Protein AF-A0A7V5LZK3-F1 (afdb_monomer)

Sequence (125 aa):
MQTREVKNYREEKKGKDKSIPFIIITSFFFSFLFARLWVTLTKADKIEHYGDTTILGRILVIKGIHIHHFLYGVFLLCVGGWIALNYPKKGMKKVAALLYGIGLGFFLDEIGFILTWGEYWSSLT

Foldseek 3Di:
DVVVVVVVVVVVVPPDPCLLVVLLQVLLVVLLVVVVCVCVVVVLLDFDDPDPDGPRPPQPPDPNDSPPQLVQLVVLLVVLVVQCVPPVDPVSSSVSSNSNSNSNSSNVNVVVCVVCVSPPPPDPD

Solvent-accessible surface area (backbone atoms only — not comparable to full-atom values): 6923 Å² total; per-residue (Å²): 116,72,70,57,55,58,49,51,56,55,56,70,68,54,65,80,74,61,64,44,66,50,42,20,54,53,33,17,52,53,36,29,52,47,54,53,49,49,43,61,75,68,42,55,82,50,80,42,77,56,77,101,44,75,57,38,65,84,65,72,65,63,89,86,40,67,65,77,64,57,50,54,13,52,49,31,32,52,51,12,49,50,39,44,73,76,34,83,49,76,70,46,38,48,53,15,25,37,38,28,11,36,9,48,11,47,39,49,53,47,51,54,41,59,76,37,73,77,46,92,72,72,70,95,123

Organism: Aerophobetes bacterium (NCBI:txid2030807)

Secondary structure (DSSP, 8-state):
-HHHHHHHHHHHTS---THHHHHHHHHHHHHHHHHHHHHHHTTTT---EETTEE--TT---BTTB-HHHHHHHHHHHHHHHHHHHH---HHHHHHHHHHHHHHHHHHHHHHHHHHTTT-TT----

Structure (mmCIF, N/CA/C/O backbone):
data_AF-A0A7V5LZK3-F1
#
_entry.id   AF-A0A7V5LZK3-F1
#
loop_
_atom_site.group_PDB
_atom_site.id
_atom_site.type_symbol
_atom_site.label_atom_id
_atom_site.label_alt_id
_atom_site.label_comp_id
_atom_site.label_asym_id
_atom_site.label_entity_id
_atom_site.label_seq_id
_atom_site.pdbx_PDB_ins_code
_atom_site.Cartn_x
_atom_site.Cartn_y
_atom_site.Cartn_z
_atom_site.occupancy
_atom_site.B_iso_or_equiv
_atom_site.auth_seq_id
_atom_site.auth_comp_id
_atom_site.auth_asym_id
_atom_site.auth_atom_id
_atom_site.pdbx_PDB_model_num
ATOM 1 N N . MET A 1 1 ? -27.639 15.801 34.127 1.00 56.50 1 MET A N 1
ATOM 2 C CA . MET A 1 1 ? -26.714 16.564 33.252 1.00 56.50 1 MET A CA 1
ATOM 3 C C . MET A 1 1 ? -25.257 16.126 33.414 1.00 56.50 1 MET A C 1
ATOM 5 O O . MET A 1 1 ? -24.622 15.857 32.405 1.00 56.50 1 MET A O 1
ATOM 9 N N . GLN A 1 2 ? -24.763 15.928 34.640 1.00 57.94 2 GLN A N 1
ATOM 10 C CA . GLN A 1 2 ? -23.377 15.528 34.951 1.00 57.94 2 GLN A CA 1
ATOM 11 C C . GLN A 1 2 ? -22.902 14.202 34.313 1.00 57.94 2 GLN A C 1
ATOM 13 O O . GLN A 1 2 ? -21.732 14.037 33.996 1.00 57.94 2 GLN A O 1
ATOM 18 N N . THR A 1 3 ? -23.807 13.264 34.030 1.00 65.06 3 THR A N 1
ATOM 19 C CA . THR A 1 3 ? -23.478 11.968 33.409 1.00 65.06 3 THR A CA 1
ATOM 20 C C . THR A 1 3 ? -23.050 12.056 31.941 1.00 65.06 3 THR A C 1
ATOM 22 O O . THR A 1 3 ? -22.334 11.175 31.467 1.00 65.06 3 THR A O 1
ATOM 25 N N . ARG A 1 4 ? -23.462 13.099 31.207 1.00 64.81 4 ARG A N 1
ATOM 26 C CA . ARG A 1 4 ? -23.080 13.282 29.795 1.00 64.81 4 ARG A CA 1
ATOM 27 C C . ARG A 1 4 ? -21.673 13.855 29.659 1.00 64.81 4 ARG A C 1
ATOM 29 O O . ARG A 1 4 ? -20.917 13.383 28.816 1.00 64.81 4 ARG A O 1
ATOM 36 N N . GLU A 1 5 ? -21.301 14.788 30.530 1.00 65.31 5 GLU A N 1
ATOM 37 C CA . GLU A 1 5 ? -19.956 15.370 30.536 1.00 65.31 5 GLU A CA 1
ATOM 38 C C . GLU A 1 5 ? -18.891 14.357 30.939 1.00 65.31 5 GLU A C 1
ATOM 40 O O . GLU A 1 5 ? -17.876 14.233 30.263 1.00 65.31 5 GLU A O 1
ATOM 45 N N . VAL A 1 6 ? -19.165 13.541 31.962 1.00 63.06 6 VAL A N 1
ATOM 46 C CA . VAL A 1 6 ? -18.245 12.473 32.383 1.00 63.06 6 VAL A CA 1
ATOM 47 C C . VAL A 1 6 ? -18.070 11.427 31.275 1.00 63.06 6 VAL A C 1
ATOM 49 O O . VAL A 1 6 ? -16.981 10.883 31.108 1.00 63.06 6 VAL A O 1
ATOM 52 N N . LYS A 1 7 ? -19.111 11.162 30.472 1.00 61.41 7 LYS A N 1
ATOM 53 C CA . LYS A 1 7 ? -19.025 10.257 29.316 1.00 61.41 7 LYS A CA 1
ATOM 54 C C . LYS A 1 7 ? -18.192 10.861 28.179 1.00 61.41 7 LYS A C 1
ATOM 56 O O . LYS A 1 7 ? -17.338 10.158 27.649 1.00 61.41 7 LYS A O 1
ATOM 61 N N . ASN A 1 8 ? -18.382 12.145 27.866 1.00 61.22 8 ASN A N 1
ATOM 62 C CA . ASN A 1 8 ? -17.582 12.864 26.868 1.00 61.22 8 ASN A CA 1
ATOM 63 C C . ASN A 1 8 ? -16.102 12.948 27.266 1.00 61.22 8 ASN A C 1
ATOM 65 O O . ASN A 1 8 ? -15.247 12.606 26.457 1.00 61.22 8 ASN A O 1
ATOM 69 N N . TYR A 1 9 ? -15.795 13.263 28.529 1.00 60.19 9 TYR A N 1
ATOM 70 C CA . TYR A 1 9 ? -14.421 13.268 29.053 1.00 60.19 9 TYR A CA 1
ATOM 71 C C . TYR A 1 9 ? -13.730 11.900 28.923 1.00 60.19 9 TYR A C 1
ATOM 73 O O . TYR A 1 9 ? -12.530 11.800 28.657 1.00 60.19 9 TYR A O 1
ATOM 81 N N . ARG A 1 10 ? -14.487 10.814 29.122 1.00 58.50 10 ARG A N 1
ATOM 82 C CA . ARG A 1 10 ? -13.980 9.436 29.041 1.00 58.50 10 ARG A CA 1
ATOM 83 C C . ARG A 1 10 ? -13.793 8.959 27.597 1.00 58.50 10 ARG A C 1
ATOM 85 O O . ARG A 1 10 ? -12.909 8.143 27.348 1.00 58.50 10 ARG A O 1
ATOM 92 N N . GLU A 1 11 ? -14.603 9.460 26.666 1.00 58.41 11 GLU A N 1
ATOM 93 C CA . GLU A 1 11 ? -14.455 9.250 25.218 1.00 58.41 11 GLU A CA 1
ATOM 94 C C . GLU A 1 11 ? -13.242 10.024 24.669 1.00 58.41 11 GLU A C 1
ATOM 96 O O . GLU A 1 11 ? -12.453 9.450 23.923 1.00 58.41 11 GLU A O 1
ATOM 101 N N . GLU A 1 12 ? -13.015 11.266 25.109 1.00 57.47 12 GLU A N 1
ATOM 102 C CA . GLU A 1 12 ? -11.861 12.094 24.710 1.00 57.47 12 GLU A CA 1
ATOM 103 C C . GLU A 1 12 ? -10.516 11.510 25.173 1.00 57.47 12 GLU A C 1
ATOM 105 O O . GLU A 1 12 ? -9.533 11.495 24.431 1.00 57.47 12 GLU A O 1
ATOM 110 N N . LYS A 1 13 ? -10.474 10.953 26.393 1.00 52.22 13 LYS A N 1
ATOM 111 C CA . LYS A 1 13 ? -9.299 10.249 26.940 1.00 52.22 13 LYS A CA 1
ATOM 112 C C . LYS A 1 13 ? -9.062 8.868 26.329 1.00 52.22 13 LYS A C 1
ATOM 114 O O . LYS A 1 13 ? -8.028 8.253 26.606 1.00 52.22 13 LYS A O 1
ATOM 119 N N . LYS A 1 14 ? -9.981 8.355 25.509 1.00 55.56 14 LYS A N 1
ATOM 120 C CA . LYS A 1 14 ? -9.813 7.086 24.798 1.00 55.56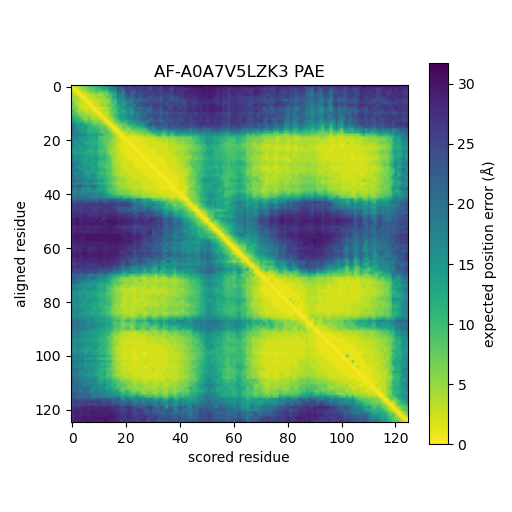 14 LYS A CA 1
ATOM 121 C C . LYS A 1 14 ? -8.845 7.332 23.640 1.00 55.56 14 LYS A C 1
ATOM 123 O O . LYS A 1 14 ? -9.252 7.598 22.515 1.00 55.56 14 LYS A O 1
ATOM 128 N N . GLY A 1 15 ? -7.547 7.315 23.956 1.00 57.03 15 GLY A N 1
ATOM 129 C CA . GLY A 1 15 ? -6.467 7.625 23.020 1.00 57.03 15 GLY A CA 1
ATOM 130 C C . GLY A 1 15 ? -6.683 6.971 21.654 1.00 57.03 15 GLY A C 1
ATOM 131 O O . GLY A 1 15 ? -7.094 5.810 21.586 1.00 57.03 15 GLY A O 1
ATOM 132 N N . LYS A 1 16 ? -6.436 7.735 20.576 1.00 60.31 16 LYS A N 1
ATOM 133 C CA . LYS A 1 16 ? -6.585 7.280 19.181 1.00 60.31 16 LYS A CA 1
ATOM 134 C C . LYS A 1 16 ? -6.027 5.865 19.043 1.00 60.31 16 LYS A C 1
ATOM 136 O O . LYS A 1 16 ? -4.839 5.649 19.277 1.00 60.31 16 LYS A O 1
ATOM 141 N N . ASP A 1 17 ? -6.883 4.915 18.673 1.00 67.44 17 ASP A N 1
ATOM 142 C CA . ASP A 1 17 ? -6.494 3.520 18.488 1.00 67.44 17 ASP A CA 1
ATOM 143 C C . ASP A 1 17 ? -5.469 3.431 17.345 1.00 67.44 17 ASP A C 1
ATOM 145 O O . ASP A 1 17 ? -5.817 3.480 16.164 1.00 67.44 17 ASP A O 1
ATOM 149 N N . LYS A 1 18 ? -4.183 3.348 17.706 1.00 77.75 18 LYS A N 1
ATOM 150 C CA . LYS A 1 18 ? -3.063 3.314 16.754 1.00 77.75 18 LYS A CA 1
ATOM 151 C C . LYS A 1 18 ? -2.960 1.980 16.006 1.00 77.75 18 LYS A C 1
ATOM 153 O O . LYS A 1 18 ? -2.120 1.856 15.121 1.00 77.75 18 LYS A O 1
ATOM 158 N N . SER A 1 19 ? -3.802 0.991 16.320 1.00 83.75 19 SER A N 1
ATOM 159 C CA . SER A 1 19 ? -3.747 -0.319 15.660 1.00 83.75 19 SER A CA 1
ATOM 160 C C . SER A 1 19 ? -4.099 -0.253 14.174 1.00 83.75 19 SER A C 1
ATOM 162 O O . SER A 1 19 ? -3.501 -0.968 13.380 1.00 83.75 19 SER A O 1
ATOM 164 N N . ILE A 1 20 ? -5.019 0.631 13.779 1.00 87.31 20 ILE A N 1
ATOM 165 C CA . ILE A 1 20 ? -5.444 0.793 12.381 1.00 87.31 20 ILE A CA 1
ATOM 166 C C . ILE A 1 20 ? -4.294 1.299 11.493 1.00 87.31 20 ILE A C 1
ATOM 168 O O . ILE A 1 20 ? -3.947 0.590 10.550 1.00 87.31 20 ILE A O 1
ATOM 172 N N . PRO A 1 21 ? -3.664 2.462 11.769 1.00 89.19 21 PRO A N 1
ATOM 173 C CA . PRO A 1 21 ? -2.561 2.943 10.935 1.00 89.19 21 PRO A CA 1
ATOM 174 C C . PRO A 1 21 ? -1.362 1.989 10.947 1.00 89.19 21 PRO A C 1
ATOM 176 O O . PRO A 1 21 ? -0.708 1.832 9.921 1.00 89.19 21 PRO A O 1
ATOM 179 N N . PHE A 1 22 ? -1.111 1.300 12.064 1.00 92.06 22 PHE A N 1
ATOM 180 C CA . PHE A 1 22 ? -0.060 0.287 12.137 1.00 92.06 22 PHE A CA 1
ATOM 181 C C . PHE A 1 22 ? -0.300 -0.870 11.152 1.00 92.06 22 PHE A C 1
ATOM 183 O O . PHE A 1 22 ? 0.597 -1.216 10.390 1.00 92.06 22 PHE A O 1
ATOM 190 N N . ILE A 1 23 ? -1.525 -1.412 11.096 1.00 92.62 23 ILE A N 1
ATOM 191 C CA . ILE A 1 23 ? -1.888 -2.482 10.150 1.00 92.62 23 ILE A CA 1
ATOM 192 C C . ILE A 1 23 ? -1.703 -2.025 8.700 1.00 92.62 23 ILE A C 1
ATOM 194 O O . ILE A 1 23 ? -1.164 -2.786 7.897 1.00 92.62 23 ILE A O 1
ATOM 198 N N . ILE A 1 24 ? -2.122 -0.798 8.366 1.00 93.12 24 ILE A N 1
ATOM 199 C CA . ILE A 1 24 ? -1.974 -0.252 7.008 1.00 93.12 24 ILE A CA 1
ATOM 200 C C . ILE A 1 24 ? -0.497 -0.233 6.614 1.00 93.12 24 ILE A C 1
ATOM 202 O O . ILE A 1 24 ? -0.147 -0.780 5.577 1.00 93.12 24 ILE A O 1
ATOM 206 N N . ILE A 1 25 ? 0.371 0.336 7.455 1.00 92.88 25 ILE A N 1
ATOM 207 C CA . ILE A 1 25 ? 1.803 0.477 7.151 1.00 92.88 25 ILE A CA 1
ATOM 208 C C . ILE A 1 25 ? 2.479 -0.890 7.021 1.00 92.88 25 ILE A C 1
ATOM 210 O O . ILE A 1 25 ? 3.214 -1.123 6.065 1.00 92.88 25 ILE A O 1
ATOM 214 N N . THR A 1 26 ? 2.221 -1.810 7.954 1.00 94.44 26 THR A N 1
ATOM 215 C CA . THR A 1 26 ? 2.823 -3.148 7.908 1.00 94.44 26 THR A CA 1
ATOM 216 C C . THR A 1 26 ? 2.380 -3.913 6.663 1.00 94.44 26 THR A C 1
ATOM 218 O O . THR A 1 26 ? 3.216 -4.455 5.947 1.00 94.44 26 THR A O 1
ATOM 221 N N . SER A 1 27 ? 1.080 -3.937 6.368 1.00 93.12 27 SER A N 1
ATOM 222 C CA . SER A 1 27 ? 0.557 -4.656 5.199 1.00 93.12 27 SER A CA 1
ATOM 223 C C . SER A 1 27 ? 0.993 -4.037 3.872 1.00 93.12 27 SER A C 1
ATOM 225 O O . SER A 1 27 ? 1.329 -4.772 2.945 1.00 93.12 27 SER A O 1
ATOM 227 N N . PHE A 1 28 ? 1.085 -2.709 3.804 1.00 93.50 28 PHE A N 1
ATOM 228 C CA . PHE A 1 28 ? 1.689 -1.989 2.687 1.00 93.50 28 PHE A CA 1
ATOM 229 C C . PHE A 1 28 ? 3.135 -2.424 2.445 1.00 93.50 28 PHE A C 1
ATOM 231 O O . PHE A 1 28 ? 3.478 -2.826 1.339 1.00 93.50 28 PHE A O 1
ATOM 238 N N . PHE A 1 29 ? 3.975 -2.405 3.482 1.00 93.31 29 PHE A N 1
ATOM 239 C CA . PHE A 1 29 ? 5.394 -2.706 3.322 1.00 93.31 29 PHE A CA 1
ATOM 240 C C . PHE A 1 29 ? 5.628 -4.144 2.842 1.00 93.31 29 PHE A C 1
ATOM 242 O O . PHE A 1 29 ? 6.396 -4.373 1.910 1.00 93.31 29 PHE A O 1
ATOM 249 N N . PHE A 1 30 ? 4.929 -5.115 3.440 1.00 93.25 30 PHE A N 1
ATOM 250 C CA . PHE A 1 30 ? 5.056 -6.520 3.048 1.00 93.25 30 PHE A CA 1
ATOM 251 C C . PHE A 1 30 ? 4.489 -6.805 1.656 1.00 93.25 30 PHE A C 1
ATOM 253 O O . PHE A 1 30 ? 5.105 -7.561 0.911 1.00 93.25 30 PHE A O 1
ATOM 260 N N . SER A 1 31 ? 3.349 -6.213 1.286 1.00 89.25 31 SER A N 1
ATOM 261 C CA . SER A 1 31 ? 2.774 -6.403 -0.055 1.00 89.25 31 SER A CA 1
ATOM 262 C C . SER A 1 31 ? 3.641 -5.777 -1.143 1.00 89.25 31 SER A C 1
ATOM 264 O O . SER A 1 31 ? 3.891 -6.425 -2.154 1.00 89.25 31 SER A O 1
ATOM 266 N N . PHE A 1 32 ? 4.174 -4.577 -0.904 1.00 88.69 32 PHE A N 1
ATOM 267 C CA . PHE A 1 32 ? 5.119 -3.925 -1.806 1.00 88.69 32 PHE A CA 1
ATOM 268 C C . PHE A 1 32 ? 6.393 -4.759 -1.984 1.00 88.69 32 PHE A C 1
ATOM 270 O O . PHE A 1 32 ? 6.795 -5.048 -3.108 1.00 88.69 32 PHE A O 1
ATOM 277 N N . LEU A 1 33 ? 7.005 -5.215 -0.884 1.00 89.00 33 LEU A N 1
ATOM 278 C CA . LEU A 1 33 ? 8.207 -6.045 -0.954 1.00 89.00 33 LEU A CA 1
ATOM 279 C C . LEU A 1 33 ? 7.936 -7.379 -1.658 1.00 89.00 33 LEU A C 1
ATOM 281 O O . LEU A 1 33 ? 8.773 -7.842 -2.426 1.00 89.00 33 LEU A O 1
ATOM 285 N N . PHE A 1 34 ? 6.772 -7.987 -1.417 1.00 87.62 34 PHE A N 1
ATOM 286 C CA . PHE A 1 34 ? 6.367 -9.221 -2.078 1.00 87.62 34 PHE A CA 1
ATOM 287 C C . PHE A 1 34 ? 6.188 -9.024 -3.584 1.00 87.62 34 PHE A C 1
ATOM 289 O O . PHE A 1 34 ? 6.736 -9.808 -4.353 1.00 87.62 34 PHE A O 1
ATOM 296 N N . ALA A 1 35 ? 5.482 -7.969 -4.005 1.00 82.38 35 ALA A N 1
ATOM 297 C CA . ALA A 1 35 ? 5.323 -7.618 -5.415 1.00 82.38 35 ALA A CA 1
ATOM 298 C C . ALA A 1 35 ? 6.692 -7.424 -6.083 1.00 82.38 35 ALA A C 1
ATOM 300 O O . ALA A 1 35 ? 7.009 -8.068 -7.086 1.00 82.38 35 ALA A O 1
ATOM 301 N N . ARG A 1 36 ? 7.568 -6.654 -5.430 1.00 81.94 36 ARG A N 1
ATOM 302 C CA . ARG A 1 36 ? 8.919 -6.374 -5.914 1.00 81.94 36 ARG A CA 1
ATOM 303 C C . ARG A 1 36 ? 9.780 -7.625 -6.032 1.00 81.94 36 ARG A C 1
ATOM 305 O O . ARG A 1 36 ? 10.473 -7.826 -7.032 1.00 81.94 36 ARG A O 1
ATOM 312 N N . LEU A 1 37 ? 9.749 -8.471 -5.007 1.00 82.12 37 LEU A N 1
ATOM 313 C CA . LEU A 1 37 ? 10.499 -9.718 -4.978 1.00 82.12 37 LEU A CA 1
ATOM 314 C C . LEU A 1 37 ? 9.977 -10.681 -6.042 1.00 82.12 37 LEU A C 1
ATOM 316 O O . LEU A 1 37 ? 10.775 -11.310 -6.728 1.00 82.12 37 LEU A O 1
ATOM 320 N N . TRP A 1 38 ? 8.659 -10.755 -6.223 1.00 79.94 38 TRP A N 1
ATOM 321 C CA . TRP A 1 38 ? 8.029 -11.580 -7.244 1.00 79.94 38 TRP A CA 1
ATOM 322 C C . TRP A 1 38 ? 8.490 -11.189 -8.649 1.00 79.94 38 TRP A C 1
ATOM 324 O O . TRP A 1 38 ? 8.988 -12.040 -9.385 1.00 79.94 38 TRP A O 1
ATOM 334 N N . VAL A 1 39 ? 8.414 -9.903 -9.000 1.00 72.88 39 VAL A N 1
ATOM 335 C CA . VAL A 1 39 ? 8.865 -9.383 -10.304 1.00 72.88 39 VAL A CA 1
ATOM 336 C C . VAL A 1 39 ? 10.363 -9.635 -10.518 1.00 72.88 39 VAL A C 1
ATOM 338 O O . VAL A 1 39 ? 10.775 -10.093 -11.586 1.00 72.88 39 VAL A O 1
ATOM 341 N N . THR A 1 40 ? 11.181 -9.419 -9.484 1.00 71.62 40 THR A N 1
ATOM 342 C CA . THR A 1 40 ? 12.639 -9.607 -9.565 1.00 71.62 40 THR A CA 1
ATOM 343 C C . THR A 1 40 ? 13.026 -11.086 -9.709 1.00 71.62 40 THR A C 1
ATOM 345 O O . THR A 1 40 ? 13.860 -11.429 -10.547 1.00 71.62 40 THR A O 1
ATOM 348 N N . LEU A 1 41 ? 12.413 -11.984 -8.926 1.00 74.50 41 LEU A N 1
ATOM 349 C CA . LEU A 1 41 ? 12.682 -13.429 -8.968 1.00 74.50 41 LEU A CA 1
ATOM 350 C C . LEU A 1 41 ? 12.227 -14.058 -10.283 1.00 74.50 41 LEU A C 1
ATOM 352 O O . LEU A 1 41 ? 12.923 -14.906 -10.838 1.00 74.50 41 LEU A O 1
ATOM 356 N N . THR A 1 42 ? 11.069 -13.635 -10.787 1.00 66.44 42 THR A N 1
ATOM 357 C CA . THR A 1 42 ? 10.523 -14.135 -12.054 1.00 66.44 42 THR A CA 1
ATOM 358 C C . THR A 1 42 ? 11.247 -13.573 -13.274 1.00 66.44 42 THR A C 1
ATOM 360 O O . THR A 1 42 ? 10.981 -14.032 -14.381 1.00 66.44 42 THR A O 1
ATOM 363 N N . LYS A 1 43 ? 12.185 -12.626 -13.090 1.00 62.47 43 LYS A N 1
ATOM 364 C CA . LYS A 1 43 ? 12.874 -11.915 -14.178 1.00 62.47 43 LYS A CA 1
ATOM 365 C C . LYS A 1 43 ? 11.885 -11.352 -15.207 1.00 62.47 43 LYS A C 1
ATOM 367 O O . LYS A 1 43 ? 12.214 -11.280 -16.386 1.00 62.47 43 LYS A O 1
ATOM 372 N N . ALA A 1 44 ? 10.698 -10.929 -14.764 1.00 55.28 44 ALA A N 1
ATOM 373 C CA . ALA A 1 44 ? 9.684 -10.327 -15.635 1.00 55.28 44 ALA A CA 1
ATOM 374 C C . ALA A 1 44 ? 10.157 -9.005 -16.288 1.00 55.28 44 ALA A C 1
ATOM 376 O O . ALA A 1 44 ? 9.533 -8.524 -17.224 1.00 55.28 44 ALA A O 1
ATOM 377 N N . ASP A 1 45 ? 11.281 -8.461 -15.812 1.00 53.12 45 ASP A N 1
ATOM 378 C CA . ASP A 1 45 ? 12.033 -7.321 -16.356 1.00 53.12 45 ASP A CA 1
ATOM 379 C C . ASP A 1 45 ? 12.952 -7.692 -17.548 1.00 53.12 45 ASP A C 1
ATOM 381 O O . ASP A 1 45 ? 13.484 -6.830 -18.238 1.00 53.12 45 ASP A O 1
ATOM 385 N N . LYS A 1 46 ? 13.187 -8.982 -17.834 1.00 44.19 46 LYS A N 1
ATOM 386 C CA . LYS A 1 46 ? 14.063 -9.374 -18.949 1.00 44.19 46 LYS A CA 1
ATOM 387 C C . LYS A 1 46 ? 13.279 -9.521 -20.249 1.00 44.19 46 LYS A C 1
ATOM 389 O O . LYS A 1 46 ? 12.507 -10.462 -20.417 1.00 44.19 46 LYS A O 1
ATOM 394 N N . ILE A 1 47 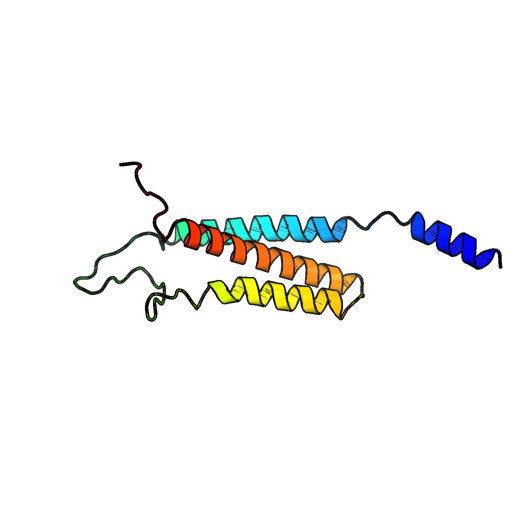? 13.546 -8.610 -21.185 1.00 51.72 47 ILE A N 1
ATOM 395 C CA . ILE A 1 47 ? 13.142 -8.707 -22.591 1.00 51.72 47 ILE A CA 1
ATOM 396 C C . ILE A 1 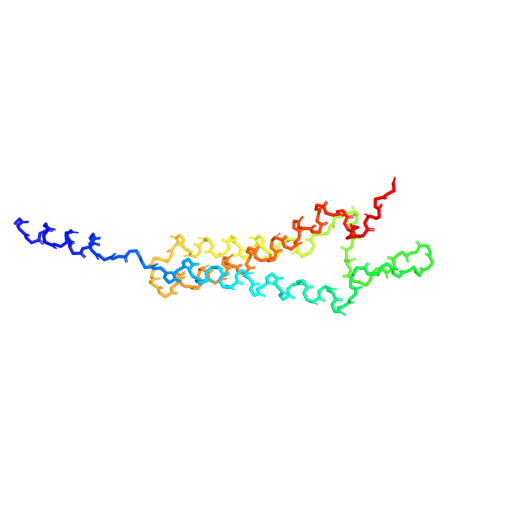47 ? 13.827 -9.933 -23.214 1.00 51.72 47 ILE A C 1
ATOM 398 O O . ILE A 1 47 ? 15.012 -9.892 -23.537 1.00 51.72 47 ILE A O 1
ATOM 402 N N . GLU A 1 48 ? 13.098 -11.040 -23.371 1.00 42.62 48 GLU A N 1
ATOM 403 C CA . GLU A 1 48 ? 13.504 -12.123 -24.272 1.00 42.62 48 GLU A CA 1
ATOM 404 C C . GLU A 1 48 ? 12.978 -11.817 -25.682 1.00 42.62 48 GLU A C 1
ATOM 406 O O . GLU A 1 48 ? 11.774 -11.713 -25.927 1.00 42.62 48 GLU A O 1
ATOM 411 N N . HIS A 1 49 ? 13.903 -11.636 -26.626 1.00 47.06 49 HIS A N 1
ATOM 412 C CA . HIS A 1 49 ? 13.587 -11.492 -28.043 1.00 47.06 49 HIS A CA 1
ATOM 413 C C . HIS A 1 49 ? 13.325 -12.876 -28.655 1.00 47.06 49 HIS A C 1
ATOM 415 O O . HIS A 1 49 ? 14.247 -13.680 -28.780 1.00 47.06 4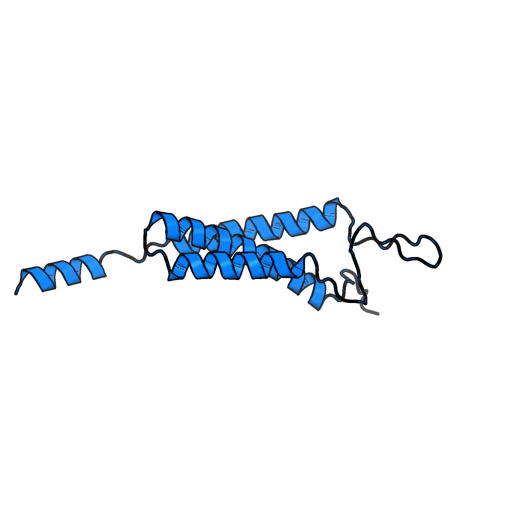9 HIS A O 1
ATOM 421 N N . TYR A 1 50 ? 12.088 -13.145 -29.079 1.00 39.66 50 TYR A N 1
ATOM 422 C CA . TYR A 1 50 ? 11.739 -14.306 -29.904 1.00 39.66 50 TYR A CA 1
ATOM 423 C C . TYR A 1 50 ? 11.335 -13.816 -31.306 1.00 39.66 50 TYR A C 1
ATOM 425 O O . TYR A 1 50 ? 10.159 -13.676 -31.634 1.00 39.66 50 TYR A O 1
ATOM 433 N N . GLY A 1 51 ? 12.330 -13.489 -32.138 1.00 59.75 51 GLY A N 1
ATOM 434 C CA . GLY A 1 51 ? 12.105 -12.943 -33.486 1.00 59.75 51 GLY A CA 1
ATOM 435 C C . GLY A 1 51 ? 11.455 -11.549 -33.485 1.00 59.75 51 GLY A C 1
ATOM 436 O O . GLY A 1 51 ? 11.712 -10.751 -32.589 1.00 59.75 51 GLY A O 1
ATOM 437 N N . ASP A 1 52 ? 10.593 -11.269 -34.472 1.00 50.09 52 ASP A N 1
ATOM 438 C CA . ASP A 1 52 ? 9.818 -10.013 -34.622 1.00 50.09 52 ASP A CA 1
ATOM 439 C C . ASP A 1 52 ? 8.667 -9.885 -33.597 1.00 50.09 52 ASP A C 1
ATOM 441 O O . ASP A 1 52 ? 7.802 -9.014 -33.681 1.00 50.09 52 ASP A O 1
ATOM 445 N N . THR A 1 53 ? 8.607 -10.811 -32.635 1.00 46.94 53 THR A N 1
ATOM 446 C CA . THR A 1 53 ? 7.601 -10.845 -31.577 1.00 46.94 53 THR A CA 1
ATOM 447 C C . THR A 1 53 ? 8.314 -10.841 -30.232 1.00 46.94 53 THR A C 1
ATOM 449 O O . THR A 1 53 ? 8.922 -11.821 -29.807 1.00 46.94 53 THR A O 1
ATOM 452 N N . THR A 1 54 ? 8.258 -9.711 -29.539 1.00 44.31 54 THR A N 1
ATOM 453 C CA . THR A 1 54 ? 8.814 -9.564 -28.195 1.00 44.31 54 THR A CA 1
ATOM 454 C C . THR A 1 54 ? 7.968 -10.381 -27.217 1.00 44.31 54 THR A C 1
ATOM 456 O O . THR A 1 54 ? 6.978 -9.892 -26.675 1.00 44.31 54 THR A O 1
ATOM 459 N N . ILE A 1 55 ? 8.321 -11.651 -26.999 1.00 49.00 55 ILE A N 1
ATOM 460 C CA . ILE A 1 55 ? 7.716 -12.479 -25.949 1.00 49.00 55 ILE A CA 1
ATOM 461 C C . ILE A 1 55 ? 8.460 -12.181 -24.647 1.00 49.00 55 ILE A C 1
ATOM 463 O O . ILE A 1 55 ? 9.220 -12.979 -24.113 1.00 49.00 55 ILE A O 1
ATOM 467 N N . LEU A 1 56 ? 8.204 -10.981 -24.132 1.00 51.22 56 LEU A N 1
ATOM 468 C CA . LEU A 1 56 ? 8.420 -10.653 -22.733 1.00 51.22 56 LEU A CA 1
ATOM 469 C C . LEU A 1 56 ? 7.535 -11.579 -21.905 1.00 51.22 56 LEU A C 1
ATOM 471 O O . LEU A 1 56 ? 6.326 -11.643 -22.139 1.00 51.22 56 LEU A O 1
ATOM 475 N N . GLY A 1 57 ? 8.126 -12.316 -20.966 1.00 41.69 57 GLY A N 1
ATOM 476 C CA . GLY A 1 57 ? 7.427 -13.273 -20.116 1.00 41.69 57 GLY A CA 1
ATOM 477 C C . GLY A 1 57 ? 6.118 -12.712 -19.552 1.00 41.69 57 GLY A C 1
ATOM 478 O O . GLY A 1 57 ? 6.108 -12.014 -18.549 1.00 41.69 57 GLY A O 1
ATOM 479 N N . ARG A 1 58 ? 4.998 -13.045 -20.203 1.00 43.94 58 ARG A N 1
ATOM 480 C CA . ARG A 1 58 ? 3.622 -12.903 -19.705 1.00 43.94 58 ARG A CA 1
ATOM 481 C C . ARG A 1 58 ? 3.234 -11.543 -19.097 1.00 43.94 58 ARG A C 1
ATOM 483 O O . ARG A 1 58 ? 2.372 -11.485 -18.225 1.00 43.94 58 ARG A O 1
ATOM 490 N N . ILE A 1 59 ? 3.741 -10.440 -19.638 1.00 46.94 59 ILE A N 1
ATOM 491 C CA . ILE A 1 59 ? 3.037 -9.158 -19.561 1.00 46.94 59 ILE A CA 1
ATOM 492 C C . ILE A 1 59 ? 2.097 -9.119 -20.781 1.00 46.94 59 ILE A C 1
ATOM 494 O O . ILE A 1 59 ? 2.530 -9.023 -21.926 1.00 46.94 59 ILE A O 1
ATOM 498 N N . LEU A 1 60 ? 0.789 -9.277 -20.557 1.00 39.97 60 LEU A N 1
ATOM 499 C CA . LEU A 1 60 ? -0.235 -9.062 -21.587 1.00 39.97 60 LEU A CA 1
ATOM 500 C C . LEU A 1 60 ? -0.249 -7.567 -21.954 1.00 39.97 60 LEU A C 1
ATOM 502 O O . LEU A 1 60 ? -1.038 -6.795 -21.412 1.00 39.97 60 LEU A O 1
ATOM 506 N N . VAL A 1 61 ? 0.642 -7.147 -22.858 1.00 45.84 61 VAL A N 1
ATOM 507 C CA . VAL A 1 61 ? 0.546 -5.849 -23.533 1.00 45.84 61 VAL A CA 1
ATOM 508 C C . VAL A 1 61 ? -0.501 -5.984 -24.630 1.00 45.84 61 VAL A C 1
ATOM 510 O O . VAL A 1 61 ? -0.208 -6.409 -25.745 1.00 45.84 61 VAL A O 1
ATOM 513 N N . ILE A 1 62 ? -1.739 -5.595 -24.340 1.00 41.69 62 ILE A N 1
ATOM 514 C CA . ILE A 1 62 ? -2.693 -5.287 -25.405 1.00 41.69 62 ILE A CA 1
ATOM 515 C C . ILE A 1 62 ? -2.539 -3.793 -25.684 1.00 41.69 62 ILE A C 1
ATOM 517 O O . ILE A 1 62 ? -2.962 -2.953 -24.894 1.00 41.69 62 ILE A O 1
ATOM 521 N N . LYS A 1 63 ? -1.917 -3.465 -26.822 1.00 40.81 63 LYS A N 1
ATOM 522 C CA . LYS A 1 63 ? -1.905 -2.108 -27.396 1.00 40.81 63 LYS A CA 1
ATOM 523 C C . LYS A 1 63 ? -1.189 -1.038 -26.545 1.00 40.81 63 LYS A C 1
ATOM 525 O O . LYS A 1 63 ? -1.642 0.099 -26.477 1.00 40.81 63 LYS A O 1
ATOM 530 N N . GLY A 1 64 ? -0.080 -1.401 -25.899 1.00 50.91 64 GLY A N 1
ATOM 531 C CA . GLY A 1 64 ? 0.746 -0.475 -25.110 1.00 50.91 64 GLY A CA 1
ATOM 532 C C . GLY A 1 64 ? 0.179 -0.114 -23.734 1.00 50.91 64 GLY A C 1
ATOM 533 O O . GLY A 1 64 ? 0.717 0.771 -23.077 1.00 50.91 64 GLY A O 1
ATOM 534 N N . ILE A 1 65 ? -0.892 -0.778 -23.281 1.00 50.94 65 ILE A N 1
ATOM 535 C CA . ILE A 1 65 ? -1.488 -0.516 -21.970 1.00 50.94 65 ILE A CA 1
ATOM 536 C C . ILE A 1 65 ? -1.436 -1.789 -21.120 1.00 50.94 65 ILE A C 1
ATOM 538 O O . ILE A 1 65 ? -2.057 -2.805 -21.436 1.00 50.94 65 ILE A O 1
ATOM 542 N N . HIS A 1 66 ? -0.699 -1.716 -20.013 1.00 55.16 66 HIS A N 1
ATOM 543 C CA . HIS A 1 66 ? -0.555 -2.763 -18.996 1.00 55.16 66 HIS A CA 1
ATOM 544 C C . HIS A 1 66 ? -1.828 -2.877 -18.127 1.00 55.16 66 HIS A C 1
ATOM 546 O O . HIS A 1 66 ? -1.793 -2.710 -16.913 1.00 55.16 66 HIS A O 1
ATOM 552 N N . ILE A 1 67 ? -3.000 -3.109 -18.729 1.00 54.19 67 ILE A N 1
ATOM 553 C CA . ILE A 1 67 ? -4.290 -2.938 -18.022 1.00 54.19 67 ILE A CA 1
ATOM 554 C C . ILE A 1 67 ? -4.577 -4.043 -16.994 1.00 54.19 67 ILE A C 1
ATOM 556 O O . ILE A 1 67 ? -5.449 -3.873 -16.148 1.00 54.19 67 ILE A O 1
ATOM 560 N N . HIS A 1 68 ? -3.862 -5.168 -16.986 1.00 56.44 68 HIS A N 1
ATOM 561 C CA . HIS A 1 68 ? -4.304 -6.293 -16.158 1.00 56.44 68 HIS A CA 1
ATOM 562 C C . HIS A 1 68 ? -3.866 -6.239 -14.682 1.00 56.44 68 HIS A C 1
ATOM 564 O O . HIS A 1 68 ? -4.646 -6.650 -13.833 1.00 56.44 68 HIS A O 1
ATOM 570 N N . HIS A 1 69 ? -2.680 -5.712 -14.351 1.00 62.03 69 HIS A N 1
ATOM 571 C CA . HIS A 1 69 ? -2.174 -5.706 -12.963 1.00 62.03 69 HIS A CA 1
ATOM 572 C C . HIS A 1 69 ? -2.469 -4.405 -12.204 1.00 62.03 69 HIS A C 1
ATOM 574 O O . HIS A 1 69 ? -2.865 -4.446 -11.037 1.00 62.03 69 HIS A O 1
ATOM 580 N N . PHE A 1 70 ? -2.407 -3.265 -12.900 1.00 60.44 70 PHE A N 1
ATOM 581 C CA . PHE A 1 70 ? -2.696 -1.935 -12.354 1.00 60.44 70 PHE A CA 1
ATOM 582 C C . PHE A 1 70 ? -4.051 -1.849 -11.631 1.00 60.44 70 PHE A C 1
ATOM 584 O O . PHE A 1 70 ? -4.190 -1.219 -10.579 1.00 60.44 70 PHE A O 1
ATOM 591 N N . LEU A 1 71 ? -5.066 -2.527 -12.170 1.00 71.50 71 LEU A N 1
ATOM 592 C CA . LEU A 1 71 ? -6.415 -2.497 -11.617 1.00 71.50 71 LEU A CA 1
ATOM 593 C C . LEU A 1 71 ? -6.543 -3.253 -10.290 1.00 71.50 71 LEU A C 1
ATOM 595 O O . LEU A 1 71 ? -7.447 -2.928 -9.526 1.00 71.50 71 LEU A O 1
ATOM 599 N N . TYR A 1 72 ? -5.657 -4.201 -9.964 1.00 78.44 72 TYR A N 1
ATOM 600 C CA . TYR A 1 72 ? -5.767 -4.960 -8.715 1.00 78.44 72 TYR A CA 1
ATOM 601 C C . TYR A 1 72 ? -5.514 -4.082 -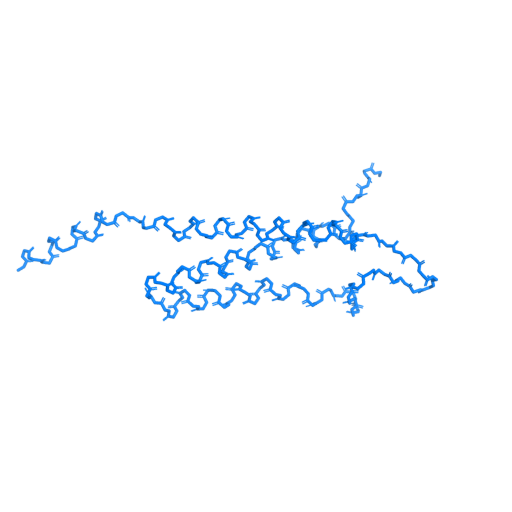7.492 1.00 78.44 72 TYR A C 1
ATOM 603 O O . TYR A 1 72 ? -6.322 -4.091 -6.563 1.00 78.44 72 TYR A O 1
ATOM 611 N N . GLY A 1 73 ? -4.448 -3.275 -7.509 1.00 83.75 73 GLY A N 1
ATOM 612 C CA . GLY A 1 73 ? -4.143 -2.347 -6.417 1.00 83.75 73 GLY A CA 1
ATOM 613 C C . GLY A 1 73 ? -5.275 -1.344 -6.189 1.00 83.75 73 GLY A C 1
ATOM 614 O O . GLY A 1 73 ? -5.772 -1.202 -5.071 1.00 83.75 73 GLY A O 1
ATOM 615 N N . VAL A 1 74 ? -5.762 -0.723 -7.268 1.00 84.00 74 VAL A N 1
ATOM 616 C CA . VAL A 1 74 ? -6.876 0.239 -7.222 1.00 84.00 74 VAL A CA 1
ATOM 617 C C . VAL A 1 74 ? -8.173 -0.421 -6.748 1.00 84.00 74 VAL A C 1
ATOM 619 O O . VAL A 1 74 ? -8.863 0.122 -5.888 1.00 84.00 74 VAL A O 1
ATOM 622 N N . PHE A 1 75 ? -8.489 -1.618 -7.241 1.00 87.69 75 PHE A N 1
ATOM 623 C CA . PHE A 1 75 ? -9.669 -2.367 -6.818 1.00 87.69 75 PHE A CA 1
ATOM 624 C C . PHE A 1 75 ? -9.631 -2.684 -5.317 1.00 87.69 75 PHE A C 1
ATOM 626 O O . PHE A 1 75 ? -10.606 -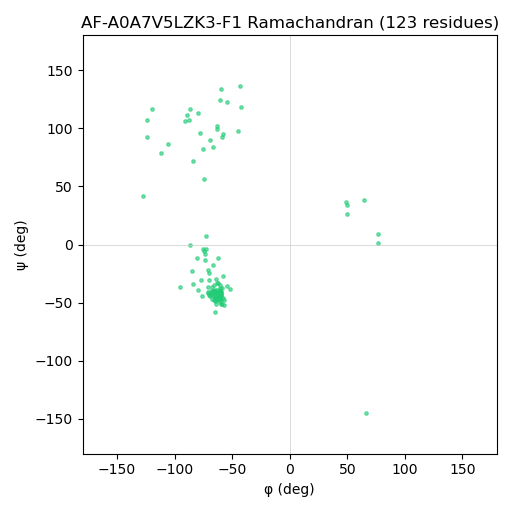2.433 -4.607 1.00 87.69 75 PHE A O 1
ATOM 633 N N . LEU A 1 76 ? -8.490 -3.160 -4.808 1.00 88.81 76 LEU A N 1
ATOM 634 C CA . LEU A 1 76 ? -8.276 -3.419 -3.380 1.00 88.81 76 LEU A CA 1
ATOM 635 C C . LEU A 1 76 ? -8.428 -2.149 -2.528 1.00 88.81 76 LEU A C 1
ATOM 637 O O . LEU A 1 76 ? -9.037 -2.208 -1.457 1.00 88.81 76 LEU A O 1
ATOM 641 N N . LEU A 1 77 ? -7.952 -0.997 -3.013 1.00 92.38 77 LEU A N 1
ATOM 642 C CA . LEU A 1 77 ? -8.141 0.299 -2.353 1.00 92.38 77 LEU A CA 1
ATOM 643 C C . LEU A 1 77 ? -9.614 0.708 -2.297 1.00 92.38 77 LEU A C 1
ATOM 645 O O . LEU A 1 77 ? -10.095 1.099 -1.232 1.00 92.38 77 LEU A O 1
ATOM 649 N N . CYS A 1 78 ? -10.345 0.579 -3.407 1.00 92.44 78 CYS A N 1
ATOM 650 C CA . CYS A 1 78 ? -11.774 0.883 -3.466 1.00 92.44 78 CYS A CA 1
ATOM 651 C C . CYS A 1 78 ? -12.578 -0.014 -2.519 1.00 92.44 78 CYS A C 1
ATOM 653 O O . CYS A 1 78 ? -13.404 0.488 -1.758 1.00 92.44 78 CYS A O 1
ATOM 655 N N . VAL A 1 79 ? -12.306 -1.322 -2.506 1.00 92.38 79 VAL A N 1
ATOM 656 C CA . VAL A 1 79 ? -12.979 -2.277 -1.612 1.00 92.38 79 VAL A CA 1
ATOM 657 C C . VAL A 1 79 ? -12.632 -1.995 -0.147 1.00 92.38 79 VAL A C 1
ATOM 659 O O . VAL A 1 79 ? -13.531 -1.902 0.690 1.00 92.38 79 VAL A O 1
ATOM 662 N N . GLY A 1 80 ? -11.351 -1.806 0.180 1.00 90.31 80 GLY A N 1
ATOM 663 C CA . GLY A 1 80 ? -10.906 -1.489 1.539 1.00 90.31 80 GLY A CA 1
ATOM 664 C C . GLY A 1 80 ? -11.504 -0.177 2.054 1.00 90.31 80 GLY A C 1
ATOM 665 O O . GLY A 1 80 ? -12.039 -0.131 3.164 1.00 90.31 80 GLY A O 1
ATOM 666 N N . GLY A 1 81 ? -11.496 0.867 1.224 1.00 90.00 81 GLY A N 1
ATOM 667 C CA . GLY A 1 81 ? -12.112 2.159 1.525 1.00 90.00 81 GLY A CA 1
ATOM 668 C C . GLY A 1 81 ? -13.629 2.062 1.696 1.00 90.00 81 GLY A C 1
ATOM 669 O O . GLY A 1 81 ? -14.175 2.572 2.674 1.00 90.00 81 GLY A O 1
ATOM 670 N N . TRP A 1 82 ? -14.316 1.333 0.812 1.00 92.06 82 TRP A N 1
ATOM 671 C CA . TRP A 1 82 ? -15.757 1.099 0.912 1.00 92.06 82 TRP A CA 1
ATOM 672 C C . TRP A 1 82 ? -16.135 0.398 2.219 1.00 92.06 82 TRP A C 1
ATOM 674 O O . TRP A 1 82 ? -17.080 0.811 2.896 1.00 92.06 82 TRP A O 1
ATOM 684 N N . ILE A 1 83 ? -15.375 -0.629 2.613 1.00 90.00 83 ILE A N 1
ATOM 685 C CA . ILE A 1 83 ? -15.601 -1.346 3.873 1.00 90.00 83 ILE A CA 1
ATOM 686 C C . ILE A 1 83 ? -15.348 -0.421 5.071 1.00 90.00 83 ILE A C 1
ATOM 688 O O . ILE A 1 83 ? -16.127 -0.442 6.025 1.00 90.00 83 ILE A O 1
ATOM 692 N N . ALA A 1 84 ? -14.307 0.418 5.021 1.00 89.12 84 ALA A N 1
ATOM 693 C CA . ALA A 1 84 ? -14.011 1.384 6.079 1.00 89.12 84 ALA A CA 1
ATOM 694 C C . ALA A 1 84 ? -15.150 2.395 6.297 1.00 89.12 84 ALA A C 1
ATOM 696 O O . ALA A 1 84 ? -15.426 2.757 7.443 1.00 89.12 84 ALA A O 1
ATOM 697 N N . LEU A 1 85 ? -15.805 2.830 5.214 1.00 87.81 85 LEU A N 1
ATOM 698 C CA . LEU A 1 85 ? -16.908 3.794 5.248 1.00 87.81 85 LEU A CA 1
ATOM 699 C C . LEU A 1 85 ? -18.225 3.165 5.716 1.00 87.81 85 LEU A C 1
ATOM 701 O O . LEU A 1 85 ? -18.919 3.742 6.550 1.00 87.81 85 LEU A O 1
ATOM 705 N N . ASN A 1 86 ? -18.564 1.978 5.211 1.00 89.75 86 ASN A N 1
ATOM 706 C CA . ASN A 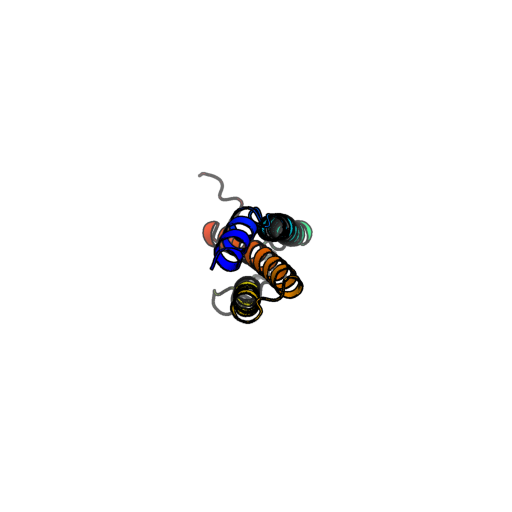1 86 ? -19.873 1.364 5.453 1.00 89.75 86 ASN A CA 1
ATOM 707 C C . ASN A 1 86 ? -19.946 0.570 6.765 1.00 89.75 86 ASN A C 1
ATOM 709 O O . ASN A 1 86 ? -21.032 0.380 7.312 1.00 89.75 86 ASN A O 1
ATOM 713 N N . TYR A 1 87 ? -18.810 0.107 7.300 1.00 85.62 87 TYR A N 1
ATOM 714 C CA . TYR A 1 87 ? -18.797 -0.801 8.446 1.00 85.62 87 TYR A CA 1
ATOM 715 C C . TYR A 1 87 ? -17.970 -0.264 9.626 1.00 85.62 87 TYR A C 1
ATOM 717 O O . TYR A 1 87 ? -16.779 -0.560 9.761 1.00 85.62 87 TYR A O 1
ATOM 725 N N . PRO A 1 88 ? -18.598 0.448 10.583 1.00 74.25 88 PRO A N 1
ATOM 726 C CA . PRO A 1 88 ? -17.894 1.062 11.710 1.00 74.25 88 PRO A CA 1
ATOM 727 C C . PRO A 1 88 ? -17.450 0.065 12.796 1.00 74.25 88 PRO A C 1
ATOM 729 O O . PRO A 1 88 ? -16.777 0.460 13.754 1.00 74.25 88 PRO A O 1
ATOM 732 N N . LYS A 1 89 ? -17.801 -1.225 12.674 1.00 83.31 89 LYS A N 1
ATOM 733 C CA . LYS A 1 89 ? -17.429 -2.273 13.638 1.00 83.31 89 LYS A CA 1
ATOM 734 C C . LYS A 1 89 ? -15.904 -2.389 13.742 1.00 83.31 89 LYS A C 1
ATOM 736 O O . LYS A 1 89 ? -15.209 -2.501 12.735 1.00 83.31 89 LYS A O 1
ATOM 741 N N . LYS A 1 90 ? -15.380 -2.451 14.975 1.00 75.31 90 LYS A N 1
ATOM 742 C CA . LYS A 1 90 ? -13.929 -2.478 15.252 1.00 75.31 90 LYS A CA 1
ATOM 743 C C . LYS A 1 90 ? -13.182 -3.596 14.505 1.00 75.31 90 LYS A C 1
ATOM 745 O O . LYS A 1 90 ? -12.058 -3.377 14.068 1.00 75.31 90 LYS A O 1
ATOM 750 N N . GLY A 1 91 ? -13.802 -4.766 14.326 1.00 78.56 91 GLY A N 1
ATOM 751 C CA . GLY A 1 91 ? -13.227 -5.869 13.543 1.00 78.56 91 GLY A CA 1
ATOM 752 C C . GLY A 1 91 ? -13.141 -5.567 12.043 1.00 78.56 91 GLY A C 1
ATOM 753 O O . GLY A 1 91 ? -12.101 -5.787 11.431 1.00 78.56 91 GLY A O 1
ATOM 754 N N . MET A 1 92 ? -14.190 -4.978 11.466 1.00 86.31 92 MET A N 1
ATOM 755 C CA . MET A 1 92 ? -14.245 -4.661 10.033 1.00 86.31 92 MET A CA 1
ATOM 756 C C . MET A 1 92 ? -13.295 -3.525 9.655 1.00 86.31 92 MET A C 1
ATOM 758 O O . MET A 1 92 ? -12.707 -3.563 8.581 1.00 86.31 92 MET A O 1
ATOM 762 N N . LYS A 1 93 ? -13.035 -2.587 10.575 1.00 86.00 93 LYS A N 1
ATOM 763 C CA . LYS A 1 93 ? -12.001 -1.557 10.389 1.00 86.00 93 LYS A CA 1
ATOM 764 C C . LYS A 1 93 ? -10.594 -2.138 10.222 1.00 86.00 93 LYS A C 1
ATOM 766 O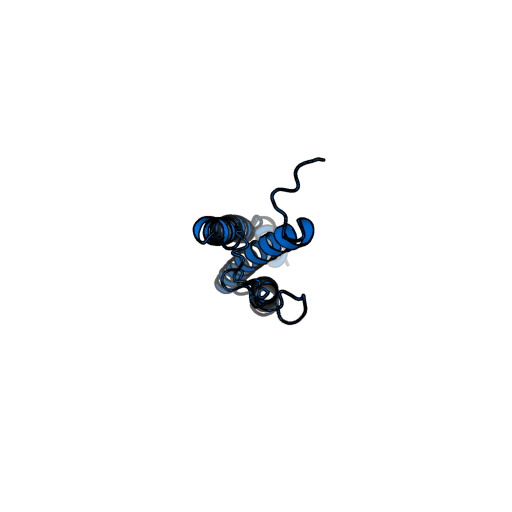 O . LYS A 1 93 ? -9.810 -1.587 9.461 1.00 86.00 93 LYS A O 1
ATOM 771 N N . LYS A 1 94 ? -10.269 -3.248 10.898 1.00 87.62 94 LYS A N 1
ATOM 772 C CA . LYS A 1 94 ? -8.968 -3.923 10.735 1.00 87.62 94 LYS A CA 1
ATOM 773 C C . LYS A 1 94 ? -8.853 -4.616 9.379 1.00 87.62 94 LYS A C 1
ATOM 775 O O . LYS A 1 94 ? -7.806 -4.536 8.751 1.00 87.62 94 LYS A O 1
ATOM 780 N N . VAL A 1 95 ? -9.929 -5.258 8.925 1.00 89.75 95 VAL A N 1
ATOM 781 C CA . VAL A 1 95 ? -9.984 -5.887 7.595 1.00 89.75 95 VAL A CA 1
ATOM 782 C C . VAL A 1 95 ? -9.877 -4.828 6.500 1.00 89.75 95 VAL A C 1
ATOM 784 O O . VAL A 1 95 ? -9.079 -4.974 5.584 1.00 89.75 95 VAL A O 1
ATOM 787 N N . ALA A 1 96 ? -10.615 -3.726 6.638 1.00 91.81 96 ALA A N 1
ATOM 788 C CA . ALA A 1 96 ? -10.522 -2.588 5.734 1.00 91.81 96 ALA A CA 1
ATOM 789 C C . ALA A 1 96 ? -9.097 -2.020 5.675 1.00 91.81 96 ALA A C 1
ATOM 791 O O . ALA A 1 96 ? -8.568 -1.818 4.590 1.00 91.81 96 ALA A O 1
ATOM 792 N N . ALA A 1 97 ? -8.454 -1.833 6.832 1.00 91.75 97 ALA A N 1
ATOM 793 C CA . ALA A 1 97 ? -7.069 -1.377 6.931 1.00 91.75 97 ALA A CA 1
ATOM 794 C C . ALA A 1 97 ? -6.077 -2.322 6.236 1.00 91.75 97 ALA A C 1
ATOM 796 O O . ALA A 1 97 ? -5.168 -1.858 5.554 1.00 91.75 97 ALA A O 1
ATOM 797 N N . LEU A 1 98 ? -6.267 -3.636 6.386 1.00 92.94 98 LEU A N 1
ATOM 798 C CA . LEU A 1 98 ? -5.442 -4.652 5.735 1.00 92.94 98 LEU A CA 1
ATOM 799 C C . LEU A 1 98 ? -5.587 -4.598 4.209 1.00 92.94 98 LEU A C 1
ATOM 801 O O . LEU A 1 98 ? -4.589 -4.511 3.503 1.00 92.94 98 LEU A O 1
ATOM 80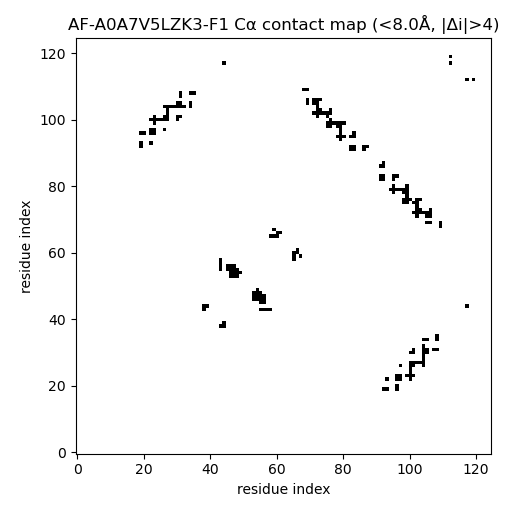5 N N . LEU A 1 99 ? -6.825 -4.614 3.704 1.00 93.38 99 LEU A N 1
ATOM 806 C CA . LEU A 1 99 ? -7.106 -4.543 2.266 1.00 93.38 99 LEU A CA 1
ATOM 807 C C . LEU A 1 99 ? -6.585 -3.241 1.657 1.00 93.38 99 LEU A C 1
ATOM 809 O O . LEU A 1 99 ? -6.000 -3.251 0.578 1.00 93.38 99 LEU A O 1
ATOM 813 N N . TYR A 1 100 ? -6.751 -2.135 2.382 1.00 94.00 100 TYR A N 1
ATOM 814 C CA . TYR A 1 100 ? -6.268 -0.830 1.961 1.00 94.00 100 TYR A CA 1
ATOM 815 C C . TYR A 1 100 ? -4.736 -0.781 1.888 1.00 94.00 100 TYR A C 1
ATOM 817 O O . TYR A 1 100 ? -4.188 -0.306 0.901 1.00 94.00 100 TYR A O 1
ATOM 825 N N . GLY A 1 101 ? -4.029 -1.312 2.891 1.00 93.44 101 GLY A N 1
ATOM 826 C CA . GLY A 1 101 ? -2.566 -1.374 2.871 1.00 93.44 101 GLY A CA 1
ATOM 827 C C . GLY A 1 101 ? -2.020 -2.284 1.768 1.00 93.44 101 GLY A C 1
ATOM 828 O O . GLY A 1 101 ? -1.101 -1.885 1.061 1.00 93.44 101 GLY A O 1
ATOM 829 N N . ILE A 1 102 ? -2.627 -3.457 1.546 1.00 92.88 102 ILE A N 1
ATOM 830 C CA . ILE A 1 102 ? -2.255 -4.353 0.434 1.00 92.88 102 ILE A CA 1
ATOM 831 C C . ILE A 1 102 ? -2.475 -3.668 -0.921 1.00 92.88 102 ILE A C 1
ATOM 833 O O . ILE A 1 102 ? -1.598 -3.697 -1.783 1.00 92.88 102 ILE A O 1
ATOM 837 N N . GLY A 1 103 ? -3.630 -3.019 -1.100 1.00 91.56 103 GLY A N 1
ATOM 838 C CA . GLY A 1 103 ? -3.933 -2.260 -2.311 1.00 91.56 103 GLY A CA 1
ATOM 839 C C . GLY A 1 103 ? -2.933 -1.131 -2.561 1.00 91.56 103 GLY A C 1
ATOM 840 O O . GLY A 1 103 ? -2.484 -0.963 -3.692 1.00 91.56 103 GLY A O 1
ATOM 841 N N . LEU A 1 104 ? -2.518 -0.415 -1.506 1.00 92.44 104 LEU A N 1
ATOM 842 C CA . LEU A 1 104 ? -1.478 0.617 -1.588 1.00 92.44 104 LEU A CA 1
ATOM 843 C C . LEU A 1 104 ? -0.132 0.046 -2.055 1.00 92.44 104 LEU A C 1
ATOM 845 O O . LEU A 1 104 ? 0.555 0.703 -2.833 1.00 92.44 104 LEU A O 1
ATOM 849 N N . GLY A 1 105 ? 0.254 -1.144 -1.583 1.00 90.50 105 GLY A N 1
ATOM 850 C CA . GLY A 1 105 ? 1.536 -1.760 -1.933 1.00 90.50 105 GLY A CA 1
ATOM 851 C C . GLY A 1 105 ? 1.616 -2.108 -3.415 1.00 90.50 105 GLY A C 1
ATOM 852 O O . GLY A 1 105 ? 2.563 -1.707 -4.087 1.00 90.50 105 GLY A O 1
ATOM 853 N N . PHE A 1 106 ? 0.581 -2.768 -3.943 1.00 87.44 106 PHE A N 1
ATOM 854 C CA . PHE A 1 106 ? 0.495 -3.065 -5.376 1.00 87.44 106 PHE A CA 1
ATOM 855 C C . PHE A 1 106 ? 0.360 -1.803 -6.228 1.00 87.44 106 PHE A C 1
ATOM 857 O O . PHE A 1 106 ? 0.994 -1.696 -7.270 1.00 87.44 106 PHE A O 1
ATOM 864 N N . PHE A 1 107 ? -0.424 -0.821 -5.777 1.00 88.12 107 PHE A N 1
ATOM 865 C CA . PHE A 1 107 ? -0.560 0.445 -6.492 1.00 88.12 107 PHE A CA 1
ATOM 866 C C . PHE A 1 107 ? 0.782 1.183 -6.619 1.00 88.12 107 PHE A C 1
ATOM 868 O O . PHE A 1 107 ? 1.094 1.703 -7.686 1.00 88.12 107 PHE A O 1
ATOM 875 N N . LEU A 1 108 ? 1.594 1.214 -5.557 1.00 87.00 108 LEU A N 1
ATOM 876 C CA . LEU A 1 108 ? 2.883 1.904 -5.587 1.00 87.00 108 LEU A CA 1
ATOM 877 C C . LEU A 1 108 ? 3.933 1.187 -6.448 1.00 87.00 108 LEU A C 1
ATOM 879 O O . LEU A 1 108 ? 4.714 1.866 -7.111 1.00 87.00 108 LEU A O 1
ATOM 883 N N . ASP A 1 109 ? 3.958 -0.148 -6.451 1.00 83.62 109 ASP A N 1
ATOM 884 C CA . ASP A 1 109 ? 4.870 -0.923 -7.308 1.00 83.62 109 ASP A CA 1
ATOM 885 C C . ASP A 1 109 ? 4.634 -0.610 -8.796 1.00 83.62 109 ASP A C 1
ATOM 887 O O . ASP A 1 109 ? 5.574 -0.299 -9.529 1.00 83.62 109 ASP A O 1
ATOM 891 N N . GLU A 1 110 ? 3.365 -0.531 -9.203 1.00 78.69 110 GLU A N 1
ATOM 892 C CA . GLU A 1 110 ? 2.958 -0.153 -10.561 1.00 78.69 110 GLU A CA 1
ATOM 893 C C . GLU A 1 110 ? 3.286 1.311 -10.893 1.00 78.69 110 GLU A C 1
ATOM 895 O O . GLU A 1 110 ? 3.768 1.606 -11.984 1.00 78.69 110 GLU A O 1
ATOM 900 N N . ILE A 1 111 ? 3.094 2.252 -9.958 1.00 79.75 111 ILE A N 1
ATOM 901 C CA . ILE A 1 111 ? 3.540 3.645 -10.150 1.00 79.75 111 ILE A CA 1
ATOM 902 C C . ILE A 1 111 ? 5.059 3.709 -10.344 1.00 79.75 111 ILE A C 1
ATOM 904 O O . ILE A 1 111 ? 5.535 4.450 -11.204 1.00 79.75 111 ILE A O 1
ATOM 908 N N . GLY A 1 112 ? 5.821 2.919 -9.582 1.00 73.88 112 GLY A N 1
ATOM 909 C CA . GLY A 1 112 ? 7.266 2.800 -9.747 1.00 73.88 112 GLY A CA 1
ATOM 910 C C . GLY A 1 112 ? 7.646 2.294 -11.137 1.00 73.88 112 GLY A C 1
ATOM 911 O O . GLY A 1 112 ? 8.559 2.843 -11.749 1.00 73.88 112 GLY A O 1
ATOM 912 N N . PHE A 1 113 ? 6.921 1.301 -11.654 1.00 70.62 113 PHE A N 1
ATOM 913 C CA . PHE A 1 113 ? 7.083 0.778 -13.012 1.00 70.62 113 PHE A CA 1
ATOM 914 C C . PHE A 1 113 ? 6.732 1.810 -14.100 1.00 70.62 113 PHE A C 1
ATOM 916 O O . PHE A 1 113 ? 7.503 2.003 -15.038 1.00 70.62 113 PHE A O 1
ATOM 923 N N . ILE A 1 114 ? 5.618 2.538 -13.950 1.00 69.38 114 ILE A N 1
ATOM 924 C CA . ILE A 1 114 ? 5.197 3.598 -14.886 1.00 69.38 114 ILE A CA 1
ATOM 925 C C . ILE A 1 114 ? 6.225 4.733 -14.929 1.00 69.38 114 ILE A C 1
ATOM 927 O O . ILE A 1 114 ? 6.592 5.190 -16.007 1.00 69.38 114 ILE A O 1
ATOM 931 N N . LEU A 1 115 ? 6.711 5.183 -13.767 1.00 67.94 115 LEU A N 1
ATOM 932 C CA . LEU A 1 115 ? 7.715 6.249 -13.676 1.00 67.94 115 LEU A CA 1
ATOM 933 C C . LEU A 1 115 ? 9.052 5.852 -14.304 1.00 67.94 115 LEU A C 1
ATOM 935 O O . LEU A 1 115 ? 9.765 6.715 -14.808 1.00 67.94 115 LEU A O 1
ATOM 939 N N . THR A 1 116 ? 9.383 4.563 -14.278 1.00 63.62 116 THR A N 1
ATOM 940 C CA . THR A 1 116 ? 10.585 4.034 -14.932 1.00 63.62 116 THR A CA 1
ATOM 941 C C . THR A 1 116 ? 10.355 3.675 -16.397 1.00 63.62 116 THR A C 1
ATOM 943 O O . THR A 1 116 ? 11.303 3.268 -17.050 1.00 63.62 116 THR A O 1
ATOM 946 N N . TRP A 1 117 ? 9.141 3.844 -16.946 1.00 59.56 117 TRP A N 1
ATOM 947 C CA . TRP A 1 117 ? 8.793 3.461 -18.325 1.00 59.56 117 TRP A CA 1
ATOM 948 C C . TRP A 1 117 ? 9.201 2.019 -18.690 1.00 59.56 117 TRP A C 1
ATOM 950 O O . TRP A 1 117 ? 9.432 1.709 -19.855 1.00 59.56 117 TRP A O 1
ATOM 960 N N . GLY A 1 118 ? 9.297 1.126 -17.698 1.00 58.56 118 GLY A N 1
ATOM 961 C CA . GLY A 1 118 ? 9.814 -0.234 -17.879 1.00 58.56 118 GLY A CA 1
ATOM 962 C C . GLY A 1 118 ? 11.341 -0.357 -17.997 1.00 58.56 118 GLY A C 1
ATOM 963 O O . GLY A 1 118 ? 11.836 -1.468 -18.129 1.00 58.56 118 GLY A O 1
ATOM 964 N N . GLU A 1 119 ? 12.097 0.736 -17.902 1.00 55.97 119 GLU A N 1
ATOM 965 C CA . GLU A 1 119 ? 13.562 0.764 -17.910 1.00 55.97 119 GLU A CA 1
ATOM 966 C C . GLU A 1 119 ? 14.093 1.039 -16.492 1.00 55.97 119 GLU A C 1
ATOM 968 O O . GLU A 1 119 ? 14.373 2.173 -16.101 1.00 55.97 119 GLU A O 1
ATOM 973 N N . TYR A 1 120 ? 14.265 -0.014 -15.686 1.00 51.19 120 TYR A N 1
ATOM 974 C CA . TYR A 1 120 ? 14.884 0.112 -14.355 1.00 51.19 120 TYR A CA 1
ATOM 975 C C . TYR A 1 120 ? 16.367 0.509 -14.403 1.00 51.19 120 TYR A C 1
ATOM 977 O O . TYR A 1 120 ? 16.918 0.961 -13.397 1.00 51.19 120 TYR A O 1
ATOM 985 N N . TRP A 1 121 ? 17.001 0.347 -15.565 1.00 47.97 121 TRP A N 1
ATOM 986 C CA . TRP A 1 121 ? 18.438 0.490 -15.785 1.00 47.97 121 TRP A CA 1
ATOM 987 C C . TRP A 1 121 ? 18.754 1.441 -16.934 1.00 47.97 121 TRP A C 1
ATOM 989 O O . TRP A 1 121 ? 19.656 1.157 -17.719 1.00 47.97 121 TRP A O 1
ATOM 999 N N . SER A 1 122 ? 18.051 2.571 -17.033 1.00 44.34 122 SER A N 1
ATOM 1000 C CA . SER A 1 122 ? 18.511 3.670 -17.885 1.00 44.34 122 SER A CA 1
ATOM 1001 C C . SER A 1 122 ? 19.910 4.081 -17.411 1.00 44.34 122 SER A C 1
ATOM 1003 O O . SER A 1 122 ? 20.065 4.849 -16.455 1.00 44.34 122 SER A O 1
ATOM 1005 N N . SER A 1 123 ? 20.943 3.537 -18.054 1.00 44.03 123 SER A N 1
ATOM 1006 C CA . SER A 1 123 ? 22.302 4.031 -17.938 1.00 44.03 123 SER A CA 1
ATOM 1007 C C . SER A 1 123 ? 22.257 5.507 -18.292 1.00 44.03 123 SER A C 1
ATOM 1009 O O . SER A 1 123 ? 21.786 5.864 -19.368 1.00 44.03 123 SER A O 1
ATOM 1011 N N . LEU A 1 124 ? 22.705 6.354 -17.368 1.00 47.97 124 LEU A N 1
ATOM 1012 C CA . LEU A 1 124 ? 22.964 7.761 -17.641 1.00 47.97 124 LEU A CA 1
ATOM 1013 C C . LEU A 1 124 ? 24.017 7.840 -18.760 1.00 47.97 124 LEU A C 1
ATOM 1015 O O . LEU A 1 124 ? 25.216 7.785 -18.492 1.00 47.97 124 LEU A O 1
ATOM 1019 N N . THR A 1 125 ? 23.554 7.921 -19.999 1.00 45.38 125 THR A N 1
ATOM 1020 C CA . THR A 1 125 ? 24.302 8.315 -21.198 1.00 45.38 125 THR A CA 1
ATOM 1021 C C . THR A 1 125 ? 23.520 9.426 -21.856 1.00 45.38 125 THR A C 1
ATOM 1023 O O . THR A 1 125 ? 24.136 10.477 -22.125 1.00 45.38 125 THR A O 1
#

Nearest PDB structures (foldseek):
  8uco-assembly1_A  TM=6.355E-01  e=3.101E+00  Homo sapiens
  9b3o-assembly1_A  TM=4.533E-01  e=5.006E+00  Staphylococcus aureus
  4oh3-assembly1_A  TM=2.460E-01  e=8.524E+00  Arabidopsis thaliana

pLDDT: mean 71.44, std 17.79, range [39.66, 94.44]

Mean predicted aligned error: 13.06 Å

Radius of gyration: 21.37 Å; Cα contacts (8 Å, |Δi|>4): 118; chains: 1; bounding box: 51×31×70 Å